Protein AF-A0A7Y4GT82-F1 (afdb_monomer_lite)

Radius of gyration: 17.65 Å; chains: 1; bounding box: 44×51×41 Å

Structure (mmCIF, N/CA/C/O backbone):
data_AF-A0A7Y4GT82-F1
#
_entry.id   AF-A0A7Y4GT82-F1
#
loop_
_atom_site.group_PDB
_atom_site.id
_atom_site.type_symbol
_atom_site.label_atom_id
_atom_site.label_alt_id
_atom_site.label_comp_id
_atom_site.label_asym_id
_atom_site.label_entity_id
_atom_site.label_seq_id
_atom_site.pdbx_PDB_ins_code
_atom_site.Cartn_x
_atom_site.Cartn_y
_atom_site.Cartn_z
_atom_site.occupancy
_atom_site.B_iso_or_equiv
_atom_site.auth_seq_id
_atom_site.auth_comp_id
_atom_site.auth_asym_id
_atom_site.auth_atom_id
_atom_site.pdbx_PDB_model_num
ATOM 1 N N . MET A 1 1 ? -11.943 -18.066 2.398 1.00 49.56 1 MET A N 1
ATOM 2 C CA . MET A 1 1 ? -11.257 -16.896 2.985 1.00 49.56 1 MET A CA 1
ATOM 3 C C . MET A 1 1 ? -9.770 -17.098 2.750 1.00 49.56 1 MET A C 1
ATOM 5 O O . MET A 1 1 ? -9.282 -18.161 3.108 1.00 49.56 1 MET A O 1
ATOM 9 N N . ALA A 1 2 ? -9.085 -16.185 2.059 1.00 63.16 2 ALA A N 1
ATOM 10 C CA . ALA A 1 2 ? -7.644 -16.324 1.836 1.00 63.16 2 ALA A CA 1
ATOM 11 C C . ALA A 1 2 ? -6.897 -15.921 3.114 1.00 63.16 2 ALA A C 1
ATOM 13 O O . ALA A 1 2 ? -7.206 -14.882 3.696 1.00 63.16 2 ALA A O 1
ATOM 14 N N . VAL A 1 3 ? -5.953 -16.748 3.557 1.00 72.62 3 VAL A N 1
ATOM 15 C CA . VAL A 1 3 ? -5.083 -16.460 4.702 1.00 72.62 3 VAL A CA 1
ATOM 16 C C . VAL A 1 3 ? -3.716 -16.092 4.146 1.00 72.62 3 VAL A C 1
ATOM 18 O O . VAL A 1 3 ? -3.135 -16.869 3.395 1.00 72.62 3 VAL A O 1
ATOM 21 N N . PHE A 1 4 ? -3.216 -14.909 4.496 1.00 74.44 4 PHE A N 1
ATOM 22 C CA . PHE A 1 4 ? -1.897 -14.446 4.074 1.00 74.44 4 PHE A CA 1
ATOM 23 C C . PHE A 1 4 ? -0.934 -14.486 5.253 1.00 74.44 4 PHE A C 1
ATOM 25 O O . PHE A 1 4 ? -1.220 -13.929 6.314 1.00 74.44 4 PHE A O 1
ATOM 32 N N . VAL A 1 5 ? 0.236 -15.089 5.051 1.00 81.69 5 VAL A N 1
ATOM 33 C CA . VAL A 1 5 ? 1.356 -14.931 5.978 1.00 81.69 5 VAL A CA 1
ATOM 34 C C . VAL A 1 5 ? 2.017 -13.592 5.676 1.00 81.69 5 VAL A C 1
ATOM 36 O O . VAL A 1 5 ? 2.576 -13.383 4.597 1.00 81.69 5 VAL A O 1
ATOM 39 N N . VAL A 1 6 ? 1.940 -12.669 6.630 1.00 82.38 6 VAL A N 1
ATOM 40 C CA . VAL A 1 6 ? 2.541 -11.338 6.515 1.00 82.38 6 VAL A CA 1
ATOM 41 C C . VAL A 1 6 ? 3.751 -11.210 7.435 1.00 82.38 6 VAL A C 1
ATOM 43 O O . VAL A 1 6 ? 3.823 -11.837 8.491 1.00 82.38 6 VAL A O 1
ATOM 46 N N . ARG A 1 7 ? 4.727 -10.394 7.037 1.00 82.31 7 ARG A N 1
ATOM 47 C CA . ARG A 1 7 ? 5.847 -9.981 7.895 1.00 82.31 7 ARG A CA 1
ATOM 48 C C . ARG A 1 7 ? 5.855 -8.478 8.048 1.00 82.31 7 ARG A C 1
ATOM 50 O O . ARG A 1 7 ? 5.577 -7.786 7.074 1.00 82.31 7 ARG A O 1
ATOM 57 N N . ARG A 1 8 ? 6.217 -7.983 9.232 1.00 80.50 8 ARG A N 1
ATOM 58 C CA . ARG A 1 8 ? 6.393 -6.545 9.435 1.00 80.50 8 ARG A CA 1
ATOM 59 C C . ARG A 1 8 ? 7.485 -6.042 8.504 1.00 80.50 8 ARG A C 1
ATOM 61 O O . ARG A 1 8 ? 8.569 -6.629 8.443 1.00 80.50 8 ARG A O 1
ATOM 68 N N . ASP A 1 9 ? 7.176 -4.979 7.783 1.00 72.88 9 ASP A N 1
ATOM 69 C CA . ASP A 1 9 ? 8.163 -4.283 6.990 1.00 72.88 9 ASP A CA 1
ATOM 70 C C . ASP A 1 9 ? 8.927 -3.331 7.908 1.00 72.88 9 ASP A C 1
ATOM 72 O O . ASP A 1 9 ? 8.410 -2.309 8.350 1.00 72.88 9 ASP A O 1
ATOM 76 N N . GLY A 1 10 ? 10.140 -3.723 8.289 1.00 63.75 10 GLY A N 1
ATOM 77 C CA . GLY A 1 10 ? 11.026 -2.886 9.103 1.00 63.75 10 GLY A CA 1
ATOM 78 C C . GLY A 1 10 ? 11.809 -1.864 8.279 1.00 63.75 10 GLY A C 1
ATOM 79 O O . GLY A 1 10 ? 12.632 -1.142 8.838 1.00 63.75 10 GLY A O 1
ATOM 80 N N . GLN A 1 11 ? 11.610 -1.843 6.959 1.00 62.78 11 GLN A N 1
ATOM 81 C CA . GLN A 1 11 ? 12.438 -1.115 6.009 1.00 62.7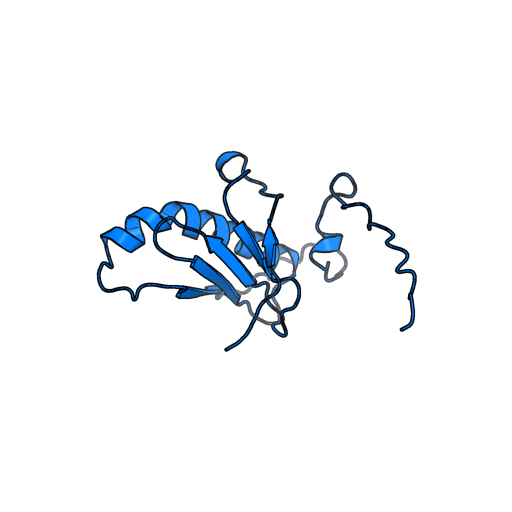8 11 GLN A CA 1
ATOM 82 C C . GLN A 1 11 ? 11.568 -0.106 5.252 1.00 62.78 11 GLN A C 1
ATOM 84 O O . GLN A 1 11 ? 10.952 -0.428 4.240 1.00 62.78 11 GLN A O 1
ATOM 89 N N . SER A 1 12 ? 11.519 1.128 5.758 1.00 63.34 12 SER A N 1
ATOM 90 C CA . SER A 1 12 ? 11.062 2.277 4.975 1.00 63.34 12 SER A CA 1
ATOM 91 C C . SER A 1 12 ? 12.266 3.120 4.573 1.00 63.34 12 SER A C 1
ATOM 93 O O . SER A 1 12 ? 13.180 3.315 5.376 1.00 63.34 12 SER A O 1
ATOM 95 N N . ILE A 1 13 ? 12.258 3.619 3.335 1.00 63.31 13 ILE A N 1
ATOM 96 C CA . ILE A 1 13 ? 13.228 4.617 2.858 1.00 63.31 13 ILE A CA 1
ATOM 97 C C . ILE A 1 13 ? 12.945 6.017 3.426 1.00 63.31 13 ILE A C 1
ATOM 99 O O . ILE A 1 13 ? 13.817 6.878 3.365 1.00 63.31 13 ILE A O 1
ATOM 103 N N . PHE A 1 14 ? 11.747 6.231 3.977 1.00 65.38 14 PHE A N 1
ATOM 104 C CA . PHE A 1 14 ? 11.334 7.462 4.647 1.00 65.38 14 PHE A CA 1
ATOM 105 C C . PHE A 1 14 ? 11.368 7.241 6.162 1.00 65.38 14 PHE A C 1
ATOM 107 O O . PHE A 1 14 ? 10.746 6.298 6.667 1.00 65.38 14 PHE A O 1
ATOM 114 N N . GLU A 1 15 ? 12.107 8.076 6.894 1.00 65.56 15 GLU A N 1
ATOM 115 C CA . GLU A 1 15 ? 12.257 7.930 8.347 1.00 65.56 15 GLU A CA 1
ATOM 116 C C . GLU A 1 15 ? 10.928 8.114 9.085 1.00 65.56 15 GLU A C 1
ATOM 118 O O . GLU A 1 15 ? 10.677 7.428 10.072 1.00 65.56 15 GLU A O 1
ATOM 123 N N . GL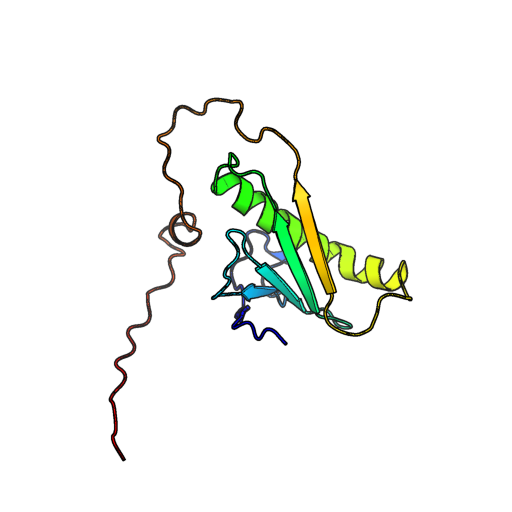U A 1 16 ? 10.036 8.954 8.564 1.00 67.62 16 GLU A N 1
ATOM 124 C CA . GLU A 1 16 ? 8.706 9.231 9.123 1.00 67.62 16 GLU A CA 1
ATOM 125 C C . GLU A 1 16 ? 7.756 8.026 9.022 1.00 67.62 16 GLU A C 1
ATOM 127 O O . GLU A 1 16 ? 6.739 7.938 9.719 1.00 67.62 16 GLU A O 1
ATOM 132 N N . ASP A 1 17 ? 8.094 7.084 8.145 1.00 67.50 17 ASP A N 1
ATOM 133 C CA . ASP A 1 17 ? 7.371 5.834 7.947 1.00 67.50 17 ASP A CA 1
ATOM 134 C C . ASP A 1 17 ? 8.042 4.669 8.702 1.00 67.50 17 ASP A C 1
ATOM 136 O O . ASP A 1 17 ? 7.462 3.585 8.840 1.00 67.50 17 ASP A O 1
ATOM 140 N N . ARG A 1 18 ? 9.250 4.878 9.247 1.00 67.50 18 ARG A N 1
ATOM 141 C CA . ARG A 1 18 ? 9.992 3.869 10.008 1.00 67.50 18 ARG A CA 1
ATOM 142 C C . ARG A 1 18 ? 9.284 3.610 11.338 1.00 67.50 18 ARG A C 1
ATOM 144 O O . ARG A 1 18 ? 9.239 4.452 12.226 1.00 67.50 18 ARG A O 1
ATOM 151 N N . GLY A 1 19 ? 8.731 2.408 11.482 1.00 70.88 19 GLY A N 1
ATOM 152 C CA . GLY A 1 19 ? 7.980 1.997 12.672 1.00 70.88 19 GLY A CA 1
ATOM 153 C C . GLY A 1 19 ? 6.466 1.998 12.484 1.00 70.88 19 GLY A C 1
ATOM 154 O O . GLY A 1 19 ? 5.768 1.414 13.319 1.00 70.88 19 GLY A O 1
ATOM 155 N N . ARG A 1 20 ? 5.956 2.530 11.366 1.00 81.25 20 ARG A N 1
ATOM 156 C CA . ARG A 1 20 ? 4.542 2.379 11.016 1.00 81.25 20 ARG A CA 1
ATOM 157 C C . ARG A 1 20 ? 4.177 0.893 10.869 1.00 81.25 20 ARG A C 1
ATOM 159 O O . ARG A 1 20 ? 5.036 0.080 10.510 1.00 81.25 20 ARG A O 1
ATOM 166 N N . PRO A 1 21 ? 2.934 0.503 11.189 1.00 85.50 21 PRO A N 1
ATOM 167 C CA . PRO A 1 21 ? 2.486 -0.889 11.157 1.00 85.50 21 PRO A CA 1
ATOM 168 C C . PRO A 1 21 ? 2.214 -1.353 9.716 1.00 85.50 21 PRO A C 1
ATOM 170 O O . PRO A 1 21 ? 1.088 -1.646 9.318 1.00 85.50 21 PRO A O 1
ATOM 173 N N . PHE A 1 22 ? 3.275 -1.392 8.910 1.00 86.88 22 PHE A N 1
ATOM 174 C CA . PHE A 1 22 ? 3.259 -1.987 7.584 1.00 86.88 22 PHE A CA 1
ATOM 175 C C . PHE A 1 22 ? 3.712 -3.428 7.629 1.00 86.88 22 PHE A C 1
ATOM 177 O O . PHE A 1 22 ? 4.680 -3.786 8.304 1.00 86.88 22 PHE A O 1
ATOM 184 N N . TYR A 1 23 ? 3.050 -4.240 6.819 1.00 86.88 23 TYR A N 1
ATOM 185 C CA . TYR A 1 23 ? 3.388 -5.633 6.643 1.00 86.88 23 TYR A CA 1
ATOM 186 C C . TYR A 1 23 ? 3.361 -5.994 5.162 1.00 86.88 23 TYR A C 1
ATOM 188 O O . TYR A 1 23 ? 2.558 -5.471 4.394 1.00 86.88 23 TYR A O 1
ATOM 196 N N . VAL A 1 24 ? 4.234 -6.906 4.752 1.00 84.94 24 VAL A N 1
ATOM 197 C CA . VAL A 1 24 ? 4.301 -7.430 3.382 1.00 84.94 24 VAL A CA 1
ATOM 198 C C . VAL A 1 24 ? 3.874 -8.884 3.398 1.00 84.94 24 VAL A C 1
ATOM 200 O O . VAL A 1 24 ? 4.339 -9.654 4.244 1.00 84.94 24 VAL A O 1
ATOM 203 N N . ALA A 1 25 ? 3.006 -9.268 2.467 1.00 84.81 25 ALA A N 1
ATOM 204 C CA . ALA A 1 25 ? 2.649 -10.664 2.268 1.00 84.81 25 ALA A CA 1
ATOM 205 C C . ALA A 1 25 ? 3.854 -11.428 1.699 1.00 84.81 25 ALA A C 1
ATOM 207 O O . ALA A 1 25 ? 4.461 -10.988 0.723 1.00 84.81 25 ALA A O 1
ATOM 208 N N . LYS A 1 26 ? 4.221 -12.547 2.335 1.00 74.00 26 LYS A N 1
ATOM 209 C CA . LYS A 1 26 ? 5.339 -13.400 1.900 1.00 74.00 26 LYS A CA 1
ATOM 210 C C . LYS A 1 26 ? 4.962 -14.264 0.703 1.00 74.00 26 LYS A C 1
ATOM 212 O O . LYS A 1 26 ? 5.702 -14.314 -0.269 1.00 74.00 26 LYS A O 1
ATOM 217 N N . ASP A 1 27 ? 3.790 -14.881 0.783 1.00 63.94 27 ASP A N 1
ATOM 218 C CA . ASP A 1 27 ? 3.332 -15.868 -0.185 1.00 63.94 27 ASP A CA 1
ATOM 219 C C . ASP A 1 27 ? 2.143 -15.284 -0.936 1.00 63.94 27 ASP A C 1
ATOM 221 O O . ASP A 1 27 ? 1.012 -15.248 -0.444 1.00 63.94 27 ASP A O 1
ATOM 225 N N . THR A 1 28 ? 2.416 -14.728 -2.113 1.00 63.31 28 THR A N 1
ATOM 226 C CA . THR A 1 28 ? 1.369 -14.214 -2.990 1.00 63.31 28 THR A CA 1
ATOM 227 C C . THR A 1 28 ? 1.516 -14.869 -4.352 1.00 63.31 28 THR A C 1
ATOM 229 O O . THR A 1 28 ? 2.547 -14.708 -4.993 1.00 63.31 28 THR A O 1
ATOM 232 N N . ASP A 1 29 ? 0.454 -15.523 -4.828 1.00 64.75 29 ASP A N 1
ATOM 233 C CA . ASP A 1 29 ? 0.363 -16.047 -6.205 1.00 64.75 29 ASP A CA 1
ATOM 234 C C . ASP A 1 29 ? 0.332 -14.923 -7.262 1.00 64.75 29 ASP A C 1
ATOM 236 O O . ASP A 1 29 ? 0.291 -15.159 -8.467 1.00 64.75 29 ASP A O 1
ATOM 240 N N . SER A 1 30 ? 0.298 -13.667 -6.810 1.00 65.69 30 SER A N 1
ATOM 241 C CA . SER A 1 30 ? 0.334 -12.479 -7.646 1.00 65.69 30 SER A CA 1
ATOM 242 C C . SER A 1 30 ? 1.781 -12.122 -7.970 1.00 65.69 30 SER A C 1
ATOM 244 O O . SER A 1 30 ? 2.623 -12.023 -7.081 1.00 65.69 30 SER A O 1
ATOM 246 N N . ARG A 1 31 ? 2.035 -11.806 -9.246 1.00 67.75 31 ARG A N 1
ATOM 247 C CA . ARG A 1 31 ? 3.282 -11.166 -9.704 1.00 67.75 31 ARG A CA 1
ATOM 248 C C . ARG A 1 31 ? 3.617 -9.911 -8.892 1.00 67.75 31 ARG A C 1
ATOM 250 O O . ARG A 1 31 ? 4.782 -9.555 -8.746 1.00 67.75 31 ARG A O 1
ATOM 257 N N . TRP A 1 32 ? 2.593 -9.218 -8.404 1.00 72.62 32 TRP A N 1
ATOM 258 C CA . TRP A 1 32 ? 2.742 -7.936 -7.737 1.00 72.62 32 TRP A CA 1
ATOM 259 C C . TRP A 1 32 ? 2.703 -8.049 -6.216 1.00 72.62 32 TRP A C 1
ATOM 261 O O . TRP A 1 32 ? 1.830 -8.754 -5.691 1.00 72.62 32 TRP A O 1
ATOM 271 N N . PRO A 1 33 ? 3.579 -7.311 -5.509 1.00 70.50 33 PRO A N 1
ATOM 272 C CA . PRO A 1 33 ? 3.635 -7.342 -4.060 1.00 70.50 33 PRO A CA 1
ATOM 273 C C . PRO A 1 33 ? 2.325 -6.832 -3.461 1.00 70.50 33 PRO A C 1
ATOM 275 O O . PRO A 1 33 ? 1.786 -5.798 -3.866 1.00 70.50 33 PRO A O 1
ATOM 278 N N . LYS A 1 34 ? 1.843 -7.559 -2.454 1.00 84.00 34 LYS A N 1
ATOM 279 C CA . LYS A 1 34 ? 0.752 -7.124 -1.584 1.00 84.00 34 LYS A CA 1
ATOM 280 C C . LYS A 1 34 ? 1.326 -6.720 -0.239 1.00 84.00 34 LYS A C 1
ATOM 282 O O . LYS A 1 34 ? 2.136 -7.442 0.345 1.00 84.00 34 LYS A O 1
ATOM 287 N N . ALA A 1 35 ? 0.884 -5.579 0.257 1.00 88.31 35 ALA A N 1
ATOM 288 C CA . ALA A 1 35 ? 1.198 -5.124 1.598 1.00 88.31 35 ALA A CA 1
ATOM 289 C C . ALA A 1 35 ? -0.089 -4.746 2.323 1.00 88.31 35 ALA A C 1
ATOM 291 O O . ALA A 1 35 ? -1.123 -4.543 1.691 1.00 88.31 35 ALA A O 1
ATOM 292 N N . VAL A 1 36 ? -0.027 -4.678 3.643 1.00 91.00 36 VAL A N 1
ATOM 293 C CA . VAL A 1 36 ? -1.115 -4.195 4.483 1.00 91.00 36 VAL A CA 1
ATOM 294 C C . VAL A 1 36 ? -0.579 -3.132 5.428 1.00 91.00 36 VAL A C 1
ATOM 296 O O . VAL A 1 36 ? 0.476 -3.307 6.037 1.00 91.00 36 VAL A O 1
ATOM 299 N N . TYR A 1 37 ? -1.298 -2.021 5.498 1.00 90.69 37 TYR A N 1
ATOM 300 C CA . TYR A 1 37 ? -1.153 -0.998 6.518 1.00 90.69 37 TYR A CA 1
ATOM 301 C C . TYR A 1 37 ? -2.246 -1.205 7.560 1.00 90.69 37 TYR A C 1
ATOM 303 O O . TYR A 1 37 ? -3.425 -1.217 7.214 1.00 90.69 37 TYR A O 1
ATOM 311 N N . GLU A 1 38 ? -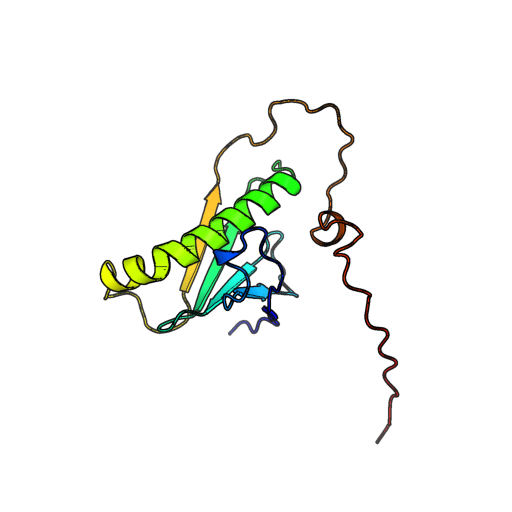1.876 -1.398 8.817 1.00 89.50 38 GLU A N 1
ATOM 312 C CA . GLU A 1 38 ? -2.851 -1.481 9.903 1.00 89.50 38 GLU A CA 1
ATOM 313 C C . GLU A 1 38 ? -3.121 -0.077 10.454 1.00 89.50 38 GLU A C 1
ATOM 315 O O . GLU A 1 38 ? -2.251 0.530 11.075 1.00 89.50 38 GLU A O 1
ATOM 320 N N . SER A 1 39 ? -4.318 0.456 10.213 1.00 87.25 39 SER A N 1
ATOM 321 C CA . SER A 1 39 ? -4.761 1.689 10.859 1.00 87.25 39 SER A CA 1
ATOM 322 C C . SER A 1 39 ? -5.584 1.400 12.110 1.00 87.25 39 SER A C 1
ATOM 324 O O . SER A 1 39 ? -5.881 0.251 12.438 1.00 87.25 39 SER A O 1
ATOM 326 N N . ALA A 1 40 ? -5.971 2.457 12.826 1.00 83.50 40 ALA A N 1
ATOM 327 C CA . ALA A 1 40 ? -6.772 2.326 14.041 1.00 83.50 40 ALA A CA 1
ATOM 328 C C . ALA A 1 40 ? -8.160 1.712 13.783 1.00 83.50 40 ALA A C 1
ATOM 330 O O . ALA A 1 40 ? -8.726 1.089 14.680 1.00 83.50 40 ALA A O 1
ATOM 331 N N . ARG A 1 41 ? -8.720 1.899 12.578 1.00 84.25 41 ARG A N 1
ATOM 332 C CA . ARG A 1 41 ? -10.075 1.441 12.230 1.00 84.25 41 ARG A CA 1
ATOM 333 C C . ARG A 1 41 ? -10.075 0.206 11.340 1.00 84.25 41 ARG A C 1
ATOM 335 O O . ARG A 1 41 ? -10.986 -0.613 11.457 1.00 84.25 41 ARG A O 1
ATOM 342 N N . ARG A 1 42 ? -9.095 0.061 10.441 1.00 89.44 42 ARG A N 1
ATOM 343 C CA . ARG A 1 42 ? -9.081 -1.036 9.467 1.00 89.44 42 ARG A CA 1
ATOM 344 C C . ARG A 1 42 ? -7.690 -1.386 8.952 1.00 89.44 42 ARG A C 1
ATOM 346 O O . ARG A 1 42 ? -6.755 -0.597 8.990 1.00 89.44 42 ARG A O 1
ATOM 353 N N . GLY A 1 43 ? -7.577 -2.592 8.402 1.00 90.75 43 GLY A N 1
ATOM 354 C CA . GLY A 1 43 ? -6.412 -2.991 7.617 1.00 90.75 43 GLY A CA 1
ATOM 355 C C . GLY A 1 43 ? -6.559 -2.554 6.161 1.00 90.75 43 GLY A C 1
ATOM 356 O O . GLY A 1 43 ? -7.438 -3.047 5.453 1.00 90.75 43 GLY A O 1
ATOM 357 N N . TRP A 1 44 ? -5.677 -1.683 5.689 1.00 92.38 44 TRP A N 1
ATOM 358 C CA . TRP A 1 44 ? -5.591 -1.290 4.288 1.00 92.38 44 TRP A CA 1
ATOM 359 C C . TRP A 1 44 ? -4.620 -2.187 3.539 1.00 92.38 44 TRP A C 1
ATOM 361 O O . TRP A 1 44 ? -3.404 -1.997 3.574 1.00 92.38 44 TRP A O 1
ATOM 371 N N . TRP A 1 45 ? -5.161 -3.167 2.829 1.00 92.44 45 TRP A N 1
ATOM 372 C CA . TRP A 1 45 ? -4.405 -3.912 1.839 1.00 92.44 45 TRP A CA 1
ATOM 373 C C . TRP A 1 45 ? -4.126 -3.015 0.645 1.00 92.44 45 TRP A C 1
ATOM 375 O O . TRP A 1 45 ? -5.036 -2.418 0.082 1.00 92.44 45 TRP A O 1
ATOM 385 N N . ILE A 1 46 ? -2.875 -2.966 0.223 1.00 91.44 46 ILE A N 1
ATOM 386 C CA . ILE A 1 46 ? -2.452 -2.263 -0.976 1.00 91.44 46 ILE A CA 1
ATOM 387 C C . ILE A 1 46 ? -1.854 -3.258 -1.962 1.00 91.44 46 ILE A C 1
ATOM 389 O O . ILE A 1 46 ? -1.055 -4.132 -1.607 1.00 91.44 46 ILE A O 1
ATOM 393 N N . GLN A 1 47 ? -2.261 -3.124 -3.218 1.00 90.50 47 GLN A N 1
ATOM 394 C CA . GLN A 1 47 ? -1.733 -3.906 -4.325 1.00 90.50 47 GLN A CA 1
ATOM 395 C C . GLN A 1 47 ? -1.410 -2.965 -5.479 1.00 90.50 47 GLN A C 1
ATOM 397 O O . GLN A 1 47 ? -2.287 -2.273 -6.001 1.00 90.50 47 GLN A O 1
ATOM 402 N N . LEU A 1 48 ? -0.141 -2.960 -5.873 1.00 87.56 48 LEU A N 1
ATOM 403 C CA . LEU A 1 48 ? 0.294 -2.303 -7.094 1.00 87.56 48 LEU A CA 1
ATOM 404 C C . LEU A 1 48 ? -0.012 -3.216 -8.281 1.00 87.56 48 LEU A C 1
ATOM 406 O O . LEU A 1 48 ? 0.262 -4.405 -8.220 1.00 87.56 48 LEU A O 1
ATOM 410 N N . GLU A 1 49 ? -0.514 -2.662 -9.372 1.00 86.88 49 GLU A N 1
ATOM 411 C CA . GLU A 1 49 ? -0.557 -3.337 -10.665 1.00 86.88 49 GLU A CA 1
ATOM 412 C C . GLU A 1 49 ? 0.189 -2.484 -11.689 1.00 86.88 49 GLU A C 1
ATOM 414 O O . GLU A 1 49 ? -0.062 -1.281 -11.823 1.00 86.88 49 GLU A O 1
ATOM 419 N N . THR A 1 50 ? 1.115 -3.097 -12.420 1.00 79.56 50 THR A N 1
ATOM 420 C CA . THR A 1 50 ? 1.790 -2.450 -13.550 1.00 79.56 50 THR A CA 1
ATOM 421 C C . THR A 1 50 ? 1.664 -3.310 -14.801 1.00 79.56 50 THR A C 1
ATOM 423 O O . THR A 1 50 ? 1.188 -4.443 -14.754 1.00 79.56 50 THR A O 1
ATOM 426 N N . THR A 1 51 ? 2.072 -2.768 -15.944 1.00 79.62 51 THR A N 1
ATOM 427 C CA . THR A 1 51 ? 2.111 -3.518 -17.202 1.00 79.62 51 THR A CA 1
ATOM 428 C C . THR A 1 51 ? 3.260 -4.522 -17.202 1.00 79.62 51 THR A C 1
ATOM 430 O O . THR A 1 51 ? 4.241 -4.356 -16.470 1.00 79.62 51 THR A O 1
ATOM 433 N N . ASP A 1 52 ? 3.188 -5.535 -18.068 1.00 73.69 52 ASP A N 1
ATOM 434 C CA . ASP A 1 52 ? 4.215 -6.582 -18.118 1.00 73.69 52 ASP A CA 1
ATOM 435 C C . ASP A 1 52 ? 5.611 -6.064 -18.479 1.00 73.69 52 ASP A C 1
ATOM 437 O O . ASP A 1 52 ? 6.612 -6.665 -18.082 1.00 73.69 52 ASP A O 1
ATOM 441 N N . THR A 1 53 ? 5.663 -4.930 -19.176 1.00 74.19 53 THR A N 1
ATOM 442 C CA . THR A 1 53 ? 6.870 -4.233 -19.631 1.00 74.19 53 THR A CA 1
ATOM 443 C C . THR A 1 53 ? 7.522 -3.349 -18.565 1.00 74.19 53 THR A C 1
ATOM 445 O O . THR A 1 53 ? 8.621 -2.845 -18.790 1.00 74.19 53 THR A O 1
ATOM 448 N N . THR A 1 54 ? 6.888 -3.135 -17.406 1.00 75.06 54 THR A N 1
ATOM 449 C CA . THR A 1 54 ? 7.448 -2.268 -16.362 1.00 75.06 54 THR A CA 1
ATOM 450 C C . THR A 1 54 ? 8.645 -2.941 -15.691 1.00 75.06 54 THR A C 1
ATOM 452 O O . THR A 1 54 ? 8.527 -4.037 -15.139 1.00 75.06 54 THR A O 1
ATOM 455 N N . ALA A 1 55 ? 9.801 -2.270 -15.701 1.00 76.81 55 ALA A N 1
ATOM 456 C CA . ALA A 1 55 ? 10.995 -2.777 -15.027 1.00 76.81 55 ALA A CA 1
ATOM 457 C C . ALA A 1 55 ? 10.791 -2.864 -13.501 1.00 76.81 55 ALA A C 1
ATOM 459 O O . ALA A 1 55 ? 10.168 -1.986 -12.895 1.00 76.81 55 ALA A O 1
ATOM 460 N N . GLY A 1 56 ? 11.374 -3.892 -12.871 1.00 75.44 56 GLY A N 1
ATOM 461 C CA . GLY A 1 56 ? 11.186 -4.194 -11.445 1.00 75.44 56 GLY A CA 1
ATOM 462 C C . GLY A 1 56 ? 11.516 -3.029 -10.507 1.00 75.44 56 GLY A C 1
ATOM 463 O O . GLY A 1 56 ? 10.748 -2.749 -9.591 1.00 75.44 56 GLY A O 1
ATOM 464 N N . GLN A 1 57 ? 12.580 -2.270 -10.792 1.00 75.19 57 GLN A N 1
ATOM 465 C CA . GLN A 1 57 ? 12.941 -1.078 -10.011 1.00 75.19 57 GLN A CA 1
ATOM 466 C C . GLN A 1 57 ? 11.831 -0.013 -9.984 1.00 75.19 57 GLN A C 1
ATOM 468 O O . GLN A 1 57 ? 11.586 0.602 -8.947 1.00 75.19 57 GLN A O 1
ATOM 473 N N . TRP A 1 58 ? 11.116 0.178 -11.098 1.00 81.38 58 TRP A N 1
ATOM 474 C CA . TRP A 1 58 ? 10.019 1.141 -11.178 1.00 81.38 58 TRP A CA 1
ATOM 475 C C . TRP A 1 58 ? 8.802 0.630 -10.419 1.00 81.38 58 TRP A C 1
ATOM 477 O O . TRP A 1 58 ? 8.201 1.389 -9.662 1.00 81.38 58 TRP A O 1
ATOM 487 N N . ALA A 1 59 ? 8.472 -0.656 -10.559 1.00 79.88 59 ALA A N 1
ATOM 488 C CA . ALA A 1 59 ? 7.413 -1.279 -9.770 1.00 79.88 59 ALA A CA 1
ATOM 489 C C . ALA A 1 59 ? 7.706 -1.167 -8.262 1.00 79.88 59 ALA A C 1
ATOM 491 O O . ALA A 1 59 ? 6.832 -0.776 -7.490 1.00 79.88 59 ALA A O 1
ATOM 492 N N . TYR A 1 60 ? 8.952 -1.399 -7.843 1.00 78.94 60 TYR A N 1
ATOM 493 C CA . TYR A 1 60 ? 9.367 -1.218 -6.455 1.00 78.94 60 TYR A CA 1
ATOM 494 C C . TYR A 1 60 ? 9.172 0.227 -5.982 1.00 78.94 60 TYR A C 1
ATOM 496 O O . TYR A 1 60 ? 8.481 0.452 -4.988 1.00 78.94 60 TYR A O 1
ATOM 504 N N . GLN A 1 61 ? 9.682 1.219 -6.717 1.00 82.69 61 GLN A N 1
ATOM 505 C CA . GLN A 1 61 ? 9.504 2.633 -6.362 1.00 82.69 61 GLN A CA 1
ATOM 506 C C . GLN A 1 61 ? 8.024 3.036 -6.268 1.00 82.69 61 GLN A C 1
ATOM 508 O O . GLN A 1 61 ? 7.631 3.713 -5.320 1.00 82.69 61 GLN A O 1
ATOM 513 N N . ARG A 1 62 ? 7.170 2.583 -7.198 1.00 85.81 62 ARG A N 1
ATOM 514 C CA . ARG A 1 62 ? 5.719 2.840 -7.130 1.00 85.81 62 ARG A CA 1
ATOM 515 C C . ARG A 1 62 ? 5.063 2.142 -5.946 1.00 85.81 62 ARG A C 1
ATOM 517 O O . ARG A 1 62 ? 4.161 2.712 -5.341 1.00 85.81 62 ARG A O 1
ATOM 524 N N . SER A 1 63 ? 5.533 0.954 -5.572 1.00 83.56 63 SER A N 1
ATOM 525 C CA . SER A 1 63 ? 5.039 0.271 -4.376 1.00 83.56 63 SER A CA 1
ATOM 526 C C . SER A 1 63 ? 5.401 1.030 -3.093 1.00 83.56 63 SER A C 1
ATOM 528 O O . SER A 1 63 ? 4.558 1.136 -2.206 1.00 83.56 63 SER A O 1
ATOM 530 N N . GLN A 1 64 ? 6.595 1.639 -3.021 1.00 83.19 64 GLN A N 1
ATOM 531 C CA . GLN A 1 64 ? 6.976 2.523 -1.912 1.00 83.19 64 GLN A CA 1
ATOM 532 C C . GLN A 1 64 ? 6.094 3.774 -1.861 1.00 83.19 64 GLN A C 1
ATOM 534 O O . GLN A 1 64 ? 5.573 4.109 -0.804 1.00 83.19 64 GLN A O 1
ATOM 539 N N . MET A 1 65 ? 5.832 4.410 -3.007 1.00 86.81 65 MET A N 1
ATOM 540 C CA . MET A 1 65 ? 4.910 5.551 -3.065 1.00 86.81 65 MET A CA 1
ATOM 541 C C . MET A 1 65 ? 3.508 5.197 -2.564 1.00 86.81 65 MET A C 1
ATOM 543 O O . MET A 1 65 ? 2.937 5.947 -1.779 1.00 86.81 65 MET A O 1
ATOM 547 N N . LEU A 1 66 ? 2.962 4.052 -2.989 1.00 89.00 66 LEU A N 1
ATOM 548 C CA . LEU A 1 66 ? 1.625 3.616 -2.584 1.00 89.00 66 LEU A CA 1
ATOM 549 C C . LEU A 1 66 ? 1.522 3.408 -1.065 1.00 89.00 66 LEU A C 1
ATOM 551 O O . LEU A 1 66 ? 0.500 3.744 -0.470 1.00 89.00 66 LEU A O 1
ATOM 555 N N . ARG A 1 67 ? 2.589 2.901 -0.435 1.00 87.25 67 ARG A N 1
ATOM 556 C CA . ARG A 1 67 ? 2.687 2.786 1.028 1.00 87.25 67 ARG A CA 1
ATOM 557 C C . ARG A 1 67 ? 2.640 4.156 1.694 1.00 87.25 67 ARG A C 1
ATOM 559 O O . ARG A 1 67 ? 1.809 4.381 2.565 1.00 87.25 67 ARG A O 1
ATOM 566 N N . THR A 1 68 ? 3.468 5.094 1.255 1.00 86.62 68 THR A N 1
ATOM 567 C CA . THR A 1 68 ? 3.456 6.443 1.831 1.00 86.62 68 THR A CA 1
ATOM 568 C C . THR A 1 68 ? 2.093 7.114 1.642 1.00 86.62 68 THR A C 1
ATOM 570 O O . THR A 1 68 ? 1.561 7.696 2.583 1.00 86.62 68 THR A O 1
ATOM 573 N N . TRP A 1 69 ? 1.465 6.975 0.471 1.00 90.94 69 TRP A N 1
ATOM 574 C CA . TRP A 1 69 ? 0.146 7.558 0.209 1.00 90.94 69 TRP A CA 1
ATOM 575 C C . TRP A 1 69 ? -0.930 7.034 1.151 1.00 90.94 69 TRP A C 1
ATOM 577 O O . TRP A 1 69 ? -1.616 7.846 1.757 1.00 90.94 69 TRP A O 1
ATOM 587 N N . ILE A 1 70 ? -1.056 5.716 1.345 1.00 90.88 70 ILE A N 1
ATOM 588 C CA . ILE A 1 70 ? -2.081 5.200 2.266 1.00 90.88 70 ILE A CA 1
ATOM 589 C C . ILE A 1 70 ? -1.845 5.676 3.702 1.00 90.88 70 ILE A C 1
ATOM 591 O O . ILE A 1 70 ? -2.790 5.990 4.413 1.00 90.88 70 ILE A O 1
ATOM 595 N N . CYS A 1 71 ? -0.584 5.817 4.103 1.00 86.62 71 CYS A N 1
ATOM 596 C CA . CYS A 1 71 ? -0.215 6.318 5.421 1.00 86.62 71 CYS A CA 1
ATOM 597 C C . CYS A 1 71 ? -0.544 7.790 5.663 1.00 86.62 71 CYS A C 1
ATOM 599 O O . CYS A 1 71 ? -0.750 8.186 6.810 1.00 86.62 71 CYS A O 1
ATOM 601 N N . LEU A 1 72 ? -0.537 8.600 4.609 1.00 88.06 72 LEU A N 1
ATOM 602 C CA . LEU A 1 72 ? -0.924 10.005 4.677 1.00 88.06 72 LEU A CA 1
ATOM 603 C C . LEU A 1 72 ? -2.433 10.177 4.507 1.00 88.06 72 LEU A C 1
ATOM 605 O O . LEU A 1 72 ? -3.014 11.076 5.102 1.00 88.06 72 LEU A O 1
ATOM 609 N N . SER A 1 73 ? -3.060 9.325 3.699 1.00 90.38 73 SER A N 1
ATOM 610 C CA . SER A 1 73 ? -4.470 9.446 3.347 1.00 90.38 73 SER A CA 1
ATOM 611 C C . SER A 1 73 ? -5.415 8.750 4.320 1.00 90.38 73 SER A C 1
ATOM 613 O O . SER A 1 73 ? -6.563 9.160 4.374 1.00 90.38 73 SER A O 1
ATOM 615 N N . ASP A 1 74 ? -4.990 7.736 5.081 1.00 89.25 74 ASP A N 1
ATOM 616 C CA . ASP A 1 74 ? -5.873 6.970 5.982 1.00 89.25 74 ASP A CA 1
ATOM 617 C C . ASP A 1 74 ? -6.770 7.845 6.886 1.00 89.25 74 ASP A C 1
ATOM 619 O O . ASP A 1 74 ? -7.987 7.647 6.838 1.00 89.25 74 ASP A O 1
ATOM 623 N N . PRO A 1 75 ? -6.252 8.865 7.607 1.00 86.06 75 PRO A N 1
ATOM 624 C CA . PRO A 1 75 ? -7.097 9.731 8.433 1.00 86.06 75 PRO A CA 1
ATOM 625 C C . PRO A 1 75 ? -8.173 10.474 7.631 1.00 86.06 75 PRO A C 1
ATOM 627 O O . PRO A 1 75 ? -9.307 10.609 8.086 1.00 86.06 75 PRO A O 1
ATOM 630 N N . GLU A 1 76 ? -7.824 10.925 6.425 1.00 91.06 76 GLU A N 1
ATOM 631 C CA . GLU A 1 76 ? -8.722 11.669 5.538 1.00 91.06 76 GLU A CA 1
ATOM 632 C C . GLU A 1 76 ? -9.745 10.742 4.869 1.00 91.06 76 GLU A C 1
ATOM 634 O O . GLU A 1 76 ? -10.915 11.090 4.744 1.00 91.06 76 GLU A O 1
ATOM 639 N N . LEU A 1 77 ? -9.340 9.529 4.478 1.00 89.69 77 LEU A N 1
ATOM 640 C CA . LEU A 1 77 ? -10.222 8.542 3.852 1.00 89.69 77 LEU A CA 1
ATOM 641 C C . LEU A 1 77 ? -11.330 8.097 4.809 1.00 89.69 77 LEU A C 1
ATOM 643 O O . LEU A 1 77 ? -12.481 7.964 4.400 1.00 89.69 77 LEU A O 1
ATOM 647 N N . ASP A 1 78 ? -11.000 7.888 6.081 1.00 85.44 78 ASP A N 1
ATOM 648 C CA . ASP A 1 78 ? -11.983 7.510 7.095 1.00 85.44 78 ASP A CA 1
ATOM 649 C C . ASP A 1 78 ? -12.948 8.653 7.459 1.00 85.44 78 ASP A C 1
ATOM 651 O O . ASP A 1 78 ? -14.068 8.376 7.906 1.00 85.44 78 ASP A O 1
ATOM 655 N N . ALA A 1 79 ? -12.525 9.910 7.284 1.00 88.56 79 ALA A N 1
ATOM 656 C CA . ALA A 1 79 ? -13.353 11.094 7.497 1.00 88.56 79 ALA A CA 1
ATOM 657 C C . ALA A 1 79 ? -14.273 11.381 6.299 1.00 88.56 79 ALA A C 1
ATOM 659 O O . ALA A 1 79 ? -15.467 11.612 6.485 1.00 88.56 79 ALA A O 1
ATOM 660 N N . GLU A 1 80 ? -13.733 11.324 5.079 1.00 93.75 80 GLU A N 1
ATOM 661 C CA . GLU A 1 80 ? -14.453 11.634 3.838 1.00 93.75 80 GLU A CA 1
ATOM 662 C C . GLU A 1 80 ? -15.404 10.502 3.421 1.00 93.75 80 GLU A C 1
ATOM 664 O O . GLU A 1 80 ? -16.471 10.745 2.855 1.00 93.75 80 GLU A O 1
ATOM 669 N N . PHE A 1 81 ? -15.060 9.249 3.737 1.00 90.62 81 PHE A N 1
ATOM 670 C CA . PHE A 1 81 ? -15.848 8.074 3.363 1.00 90.62 81 PHE A CA 1
ATOM 671 C C . PHE A 1 81 ? -16.337 7.286 4.592 1.00 90.62 81 PHE A C 1
ATOM 673 O O . PHE A 1 81 ? -15.974 6.120 4.781 1.00 90.62 81 PHE A O 1
ATOM 680 N N . PRO A 1 82 ? -17.232 7.864 5.417 1.00 88.50 82 PRO A N 1
ATOM 681 C CA . PRO A 1 82 ? -17.712 7.221 6.642 1.00 88.50 82 PRO A CA 1
ATOM 682 C C . PRO A 1 82 ? -18.532 5.947 6.382 1.00 88.50 82 PRO A C 1
ATOM 684 O O . PRO A 1 82 ? -18.732 5.151 7.295 1.00 88.50 82 PRO A O 1
ATOM 687 N N . SER A 1 83 ? -19.008 5.744 5.150 1.00 90.69 83 SER A N 1
ATOM 688 C CA . SER A 1 83 ? -19.759 4.559 4.723 1.00 90.69 83 SER A CA 1
ATOM 689 C C . SER A 1 83 ? -18.881 3.368 4.327 1.00 90.69 83 SER A C 1
ATOM 691 O O . SER A 1 83 ? -19.419 2.317 3.974 1.00 90.69 83 SER A O 1
ATOM 693 N N . LEU A 1 84 ? -17.548 3.502 4.360 1.00 88.50 84 LEU A N 1
ATOM 694 C CA . LEU A 1 84 ? -16.655 2.383 4.073 1.00 88.50 84 LEU A CA 1
ATOM 695 C C . LEU A 1 84 ? -16.847 1.255 5.098 1.00 88.50 84 LEU A C 1
ATOM 697 O O . LEU A 1 84 ? -16.797 1.514 6.303 1.00 8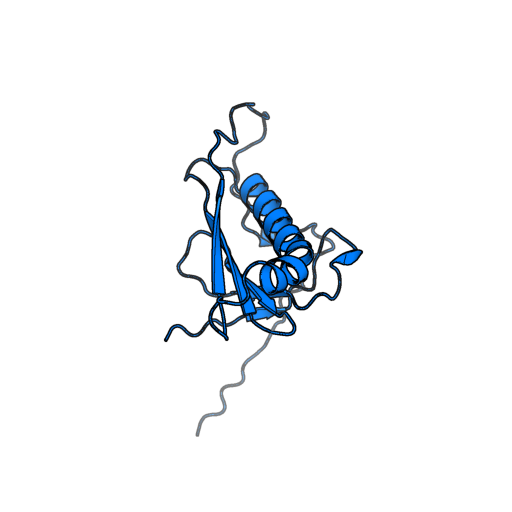8.50 84 LEU A O 1
ATOM 701 N N . PRO A 1 85 ? -16.992 -0.001 4.641 1.00 87.12 85 PRO A N 1
ATOM 702 C CA . PRO A 1 85 ? -17.327 -1.125 5.506 1.00 87.12 85 PRO A CA 1
ATOM 703 C C . PRO A 1 85 ? -16.226 -1.385 6.526 1.00 87.12 85 PRO A C 1
ATOM 705 O O . PRO A 1 85 ? -15.050 -1.393 6.168 1.00 87.12 85 PRO A O 1
ATOM 708 N N . ASP A 1 86 ? -16.604 -1.645 7.773 1.00 82.56 86 ASP A N 1
ATOM 709 C CA . ASP A 1 86 ? -15.646 -2.041 8.801 1.00 82.56 86 ASP A CA 1
ATOM 710 C C . ASP A 1 86 ? -14.885 -3.310 8.386 1.00 82.56 86 ASP A C 1
ATOM 712 O O . ASP A 1 86 ? -15.434 -4.231 7.774 1.00 82.56 86 ASP A O 1
ATOM 716 N N . GLY A 1 87 ? -13.598 -3.358 8.730 1.00 84.69 87 GLY A N 1
ATOM 717 C CA . GLY A 1 87 ? -12.707 -4.457 8.367 1.00 84.69 87 GLY A CA 1
ATOM 718 C C . GLY A 1 87 ? -11.820 -4.179 7.146 1.00 84.69 87 GLY A C 1
ATOM 719 O O . GLY A 1 87 ? -11.728 -3.043 6.679 1.00 84.69 87 GLY A O 1
ATOM 720 N N . PRO A 1 88 ? -11.078 -5.196 6.667 1.00 89.25 88 PRO A N 1
ATOM 721 C CA . PRO A 1 88 ? -9.996 -4.981 5.715 1.00 89.25 88 PRO A CA 1
ATOM 722 C C . PRO A 1 88 ? -10.477 -4.521 4.336 1.00 89.25 88 PRO A C 1
ATOM 724 O O . PRO A 1 88 ? -11.368 -5.132 3.746 1.00 89.25 88 PRO A O 1
ATOM 727 N N . ILE A 1 89 ? -9.814 -3.506 3.780 1.00 92.00 89 ILE A N 1
ATOM 728 C CA . ILE A 1 89 ? -10.097 -2.967 2.444 1.00 92.00 89 ILE A CA 1
ATOM 729 C C . ILE A 1 89 ? -8.893 -3.193 1.540 1.00 92.00 89 ILE A C 1
ATOM 731 O O . ILE A 1 89 ? -7.762 -2.946 1.944 1.00 92.00 89 ILE A O 1
ATOM 735 N N . LEU A 1 90 ? -9.136 -3.637 0.304 1.00 90.94 90 LEU A N 1
ATOM 736 C CA . LEU A 1 90 ? -8.112 -3.702 -0.736 1.00 90.94 90 LEU A CA 1
ATOM 737 C C . LEU A 1 90 ? -8.156 -2.453 -1.614 1.00 90.94 90 LEU A C 1
ATOM 739 O O . LEU A 1 90 ? -9.057 -2.294 -2.435 1.00 90.94 90 LEU A O 1
ATOM 743 N N . TRP A 1 91 ? -7.128 -1.621 -1.501 1.00 91.31 91 TRP A N 1
ATOM 744 C CA . TRP A 1 91 ? -6.824 -0.571 -2.454 1.00 91.31 91 TRP A CA 1
ATOM 745 C C . TRP A 1 91 ? -5.878 -1.094 -3.539 1.00 91.31 91 TRP A C 1
ATOM 747 O O . TRP A 1 91 ? -4.700 -1.385 -3.315 1.00 91.31 91 TRP A O 1
ATOM 757 N N . ARG A 1 92 ? -6.416 -1.219 -4.749 1.00 91.06 92 ARG A N 1
ATOM 758 C CA . ARG A 1 92 ? -5.662 -1.600 -5.941 1.00 91.06 92 ARG A CA 1
ATOM 759 C C . ARG A 1 92 ? -5.337 -0.357 -6.756 1.00 91.06 92 ARG A C 1
ATOM 761 O O . ARG A 1 92 ? -6.247 0.357 -7.173 1.00 91.06 92 ARG A O 1
ATOM 768 N N . ALA A 1 93 ? -4.053 -0.117 -6.994 1.00 88.94 93 ALA A N 1
ATOM 769 C CA . ALA A 1 93 ? -3.583 1.018 -7.776 1.00 88.94 93 ALA A CA 1
ATOM 770 C C . ALA A 1 93 ? -2.903 0.531 -9.057 1.00 88.94 93 ALA A C 1
ATOM 772 O O . ALA A 1 93 ? -1.898 -0.179 -9.005 1.00 88.94 93 ALA A O 1
ATOM 773 N N . THR A 1 94 ? -3.433 0.947 -10.206 1.00 86.75 94 THR A N 1
ATOM 774 C CA . THR A 1 94 ? -2.860 0.643 -11.519 1.00 86.75 94 THR A CA 1
ATOM 775 C C . THR A 1 94 ? -2.187 1.886 -12.082 1.00 86.75 94 THR A C 1
ATOM 777 O O . THR A 1 94 ? -2.845 2.900 -12.317 1.00 86.75 94 THR A O 1
ATOM 780 N N . PHE A 1 95 ? -0.885 1.811 -12.348 1.00 78.56 95 PHE A N 1
ATOM 781 C CA . PHE A 1 95 ? -0.162 2.908 -12.993 1.00 78.56 95 PHE A CA 1
ATOM 782 C C . PHE A 1 95 ? -0.098 2.662 -14.499 1.00 78.56 95 PHE A C 1
ATOM 784 O O . PHE A 1 95 ? 0.491 1.683 -14.955 1.00 78.56 95 PHE A O 1
ATOM 791 N N . LYS A 1 96 ? -0.712 3.562 -15.274 1.00 71.69 96 LYS A N 1
ATOM 792 C CA . LYS A 1 96 ? -0.699 3.522 -16.740 1.00 71.69 96 LYS A CA 1
ATOM 793 C C . LYS A 1 96 ? 0.364 4.488 -17.260 1.00 71.69 96 LYS A C 1
ATOM 795 O O . LYS A 1 96 ? 0.244 5.693 -17.070 1.00 71.69 96 LYS A O 1
ATOM 800 N N . GLY A 1 97 ? 1.401 3.953 -17.894 1.00 62.44 97 GLY A N 1
ATOM 801 C CA . GLY A 1 97 ? 2.448 4.723 -18.559 1.00 62.44 97 GLY A CA 1
ATOM 802 C C . GLY A 1 97 ? 3.562 3.813 -19.067 1.00 62.44 97 GLY A C 1
ATOM 803 O O . GLY A 1 97 ? 3.873 2.808 -18.426 1.00 62.44 97 GLY A O 1
ATOM 804 N N . GLU A 1 98 ? 4.163 4.165 -20.204 1.00 56.12 98 GLU A N 1
ATOM 805 C CA . GLU A 1 98 ? 5.338 3.490 -20.772 1.00 56.12 98 GLU A CA 1
ATOM 806 C C . GLU A 1 98 ? 6.575 3.816 -19.918 1.00 56.12 98 GLU A C 1
ATOM 808 O O . GLU A 1 98 ? 7.423 4.648 -20.236 1.00 56.12 98 GLU A O 1
ATOM 813 N N . LEU A 1 99 ? 6.640 3.202 -18.737 1.00 52.62 99 LEU A N 1
ATOM 814 C CA . LEU A 1 99 ? 7.756 3.318 -17.803 1.00 52.62 99 LEU A CA 1
ATOM 815 C C . LEU A 1 99 ? 8.941 2.502 -18.342 1.00 52.62 99 LEU A C 1
ATOM 817 O O . LEU A 1 99 ? 9.191 1.383 -17.895 1.00 52.62 99 LEU A O 1
ATOM 821 N N . GLY A 1 100 ? 9.641 3.059 -19.335 1.00 48.12 100 GLY A N 1
ATOM 822 C CA . GLY A 1 100 ? 10.761 2.395 -20.011 1.00 48.12 100 GLY A CA 1
ATOM 823 C C . GLY A 1 100 ? 11.353 3.103 -21.238 1.00 48.12 100 GLY A C 1
ATOM 824 O O . GLY A 1 100 ? 12.439 2.719 -21.662 1.00 48.12 100 GLY A O 1
ATOM 825 N N . ASP A 1 101 ? 10.731 4.159 -21.771 1.00 39.84 101 ASP A N 1
ATOM 826 C CA . ASP A 1 101 ? 11.111 4.724 -23.084 1.00 39.84 101 ASP A CA 1
ATOM 827 C C . ASP A 1 101 ? 12.365 5.611 -23.119 1.00 39.84 101 ASP A C 1
ATOM 829 O O . ASP A 1 101 ? 12.738 6.163 -24.154 1.00 39.84 101 ASP A O 1
ATOM 833 N N . LYS A 1 102 ? 13.102 5.696 -22.012 1.00 43.12 102 LYS A N 1
ATOM 834 C CA . LYS A 1 102 ? 14.502 6.118 -22.065 1.00 43.12 102 LYS A CA 1
ATOM 835 C C . LYS A 1 102 ? 15.355 4.894 -21.796 1.00 43.12 102 LYS A C 1
ATOM 837 O O . LYS A 1 102 ? 15.489 4.481 -20.648 1.00 43.12 102 LYS A O 1
ATOM 842 N N . LEU A 1 103 ? 15.912 4.337 -22.873 1.00 40.91 103 LEU A N 1
ATOM 843 C CA . LEU A 1 103 ? 17.037 3.403 -22.879 1.00 40.91 103 LEU A CA 1
ATOM 844 C C . LEU A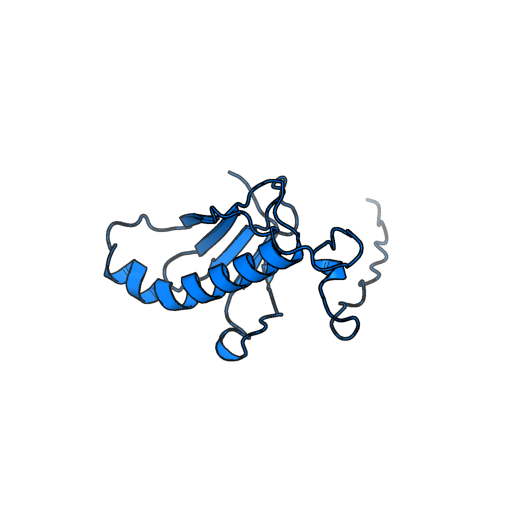 1 103 ? 18.151 3.929 -21.956 1.00 40.91 103 LEU A C 1
ATOM 846 O O . LEU A 1 103 ? 19.070 4.615 -22.391 1.00 40.91 103 LEU A O 1
ATOM 850 N N . GLY A 1 104 ? 18.068 3.620 -20.665 1.00 41.75 104 GLY A N 1
ATOM 851 C CA . GLY A 1 104 ? 19.242 3.552 -19.815 1.00 41.75 104 GLY A CA 1
ATOM 852 C C . GLY A 1 104 ? 20.026 2.343 -20.296 1.00 41.75 104 GLY A C 1
ATOM 853 O O . GLY A 1 104 ? 19.514 1.227 -20.270 1.00 41.75 104 GLY A O 1
ATOM 854 N N . SER A 1 105 ? 21.227 2.573 -20.806 1.00 43.81 105 SER A N 1
ATOM 855 C CA . SER A 1 105 ? 22.162 1.575 -21.326 1.00 43.81 105 SER A CA 1
ATOM 856 C C . SER A 1 105 ? 22.718 0.663 -20.218 1.00 43.81 105 SER A C 1
ATOM 858 O O . SER A 1 105 ? 23.923 0.644 -19.978 1.00 43.81 105 SER A O 1
ATOM 860 N N . GLY A 1 106 ? 21.852 -0.047 -19.497 1.00 44.31 106 GLY A N 1
ATOM 861 C CA . GLY A 1 106 ? 22.212 -1.000 -18.451 1.00 44.31 106 GLY A CA 1
ATOM 862 C C . GLY A 1 106 ? 21.556 -2.350 -18.715 1.00 44.31 106 GLY A C 1
ATOM 863 O O . GLY A 1 106 ? 20.408 -2.410 -19.160 1.00 44.31 106 GLY A O 1
ATOM 864 N N . GLU A 1 107 ? 22.306 -3.429 -18.496 1.00 42.81 107 GLU A N 1
ATOM 865 C CA . GLU A 1 107 ? 21.850 -4.800 -18.712 1.00 42.81 107 GLU A CA 1
ATOM 866 C C . GLU A 1 107 ? 20.545 -5.102 -17.965 1.00 42.81 107 GLU A C 1
ATOM 868 O O . GLU A 1 107 ? 20.327 -4.716 -16.815 1.00 42.81 107 GLU A O 1
ATOM 873 N N . ARG A 1 108 ? 19.651 -5.794 -18.672 1.00 46.03 108 ARG A N 1
ATOM 874 C CA . ARG A 1 108 ? 18.324 -6.186 -18.207 1.00 46.03 108 ARG A CA 1
ATOM 875 C C . ARG A 1 108 ? 18.439 -7.389 -17.274 1.00 46.03 108 ARG A C 1
ATOM 877 O O . ARG A 1 108 ? 18.232 -8.516 -17.708 1.00 46.03 108 ARG A O 1
ATOM 884 N N . GLU A 1 109 ? 18.696 -7.156 -15.996 1.00 43.72 109 GLU A N 1
ATOM 885 C CA . GLU A 1 109 ? 18.331 -8.126 -14.965 1.00 43.72 109 GLU A CA 1
ATOM 886 C C . GLU A 1 109 ? 17.075 -7.646 -14.239 1.00 43.72 109 GLU A C 1
ATOM 888 O O . GLU A 1 109 ? 17.032 -6.565 -13.649 1.00 43.72 109 GLU A O 1
ATOM 893 N N . PHE A 1 110 ? 16.023 -8.464 -14.289 1.00 42.62 110 PHE A N 1
ATOM 894 C CA . PHE A 1 110 ? 14.936 -8.360 -13.328 1.00 42.62 110 PHE A CA 1
ATOM 895 C C . PHE A 1 110 ? 15.529 -8.648 -11.949 1.00 42.62 110 PHE A C 1
ATOM 897 O O . PHE A 1 110 ? 15.946 -9.768 -11.660 1.00 42.62 110 PHE A O 1
ATOM 904 N N . LEU A 1 111 ? 15.621 -7.616 -11.118 1.00 42.16 111 LEU A N 1
ATOM 905 C CA . LEU A 1 111 ? 16.025 -7.775 -9.733 1.00 42.16 111 LEU A CA 1
ATOM 906 C C . LEU A 1 111 ? 14.771 -8.093 -8.924 1.00 42.16 111 LEU A C 1
ATOM 908 O O . LEU A 1 111 ? 13.872 -7.257 -8.804 1.00 42.16 111 LEU A O 1
ATOM 912 N N . ASP A 1 112 ? 14.714 -9.307 -8.384 1.00 48.19 112 ASP A N 1
ATOM 913 C CA . ASP A 1 112 ? 13.766 -9.651 -7.329 1.00 48.19 112 ASP A CA 1
ATOM 914 C C . ASP A 1 112 ? 13.940 -8.676 -6.155 1.00 48.19 112 ASP A C 1
ATOM 916 O O . ASP A 1 112 ? 15.025 -8.126 -5.953 1.00 48.19 112 ASP A O 1
ATOM 920 N N . LEU A 1 113 ? 12.886 -8.466 -5.360 1.00 43.31 113 LEU A N 1
ATOM 921 C CA . LEU A 1 113 ? 12.874 -7.516 -4.236 1.00 43.31 113 LEU A CA 1
ATOM 922 C C . LEU A 1 113 ? 14.114 -7.653 -3.327 1.00 43.31 113 LEU A C 1
ATOM 924 O O . LEU A 1 113 ? 14.664 -6.657 -2.860 1.00 43.31 113 LEU A O 1
ATOM 928 N N . GLU A 1 114 ? 14.584 -8.884 -3.119 1.00 50.62 114 GLU A N 1
ATOM 929 C CA . GLU A 1 114 ? 15.784 -9.186 -2.331 1.00 50.62 114 GLU A CA 1
ATOM 930 C C . GLU A 1 114 ? 17.085 -8.674 -2.971 1.00 50.62 114 GLU A C 1
ATOM 932 O O . GLU A 1 114 ? 17.999 -8.282 -2.253 1.00 50.62 114 GLU A O 1
ATOM 937 N N . ARG A 1 115 ? 17.167 -8.625 -4.308 1.00 46.94 115 ARG A N 1
ATOM 938 C CA . ARG A 1 115 ? 18.330 -8.128 -5.063 1.00 46.94 115 ARG A CA 1
ATOM 939 C C . ARG A 1 115 ? 18.349 -6.599 -5.203 1.00 46.94 115 ARG A C 1
ATOM 941 O O . ARG A 1 115 ? 19.388 -6.044 -5.542 1.00 46.94 115 ARG A O 1
ATOM 948 N N . THR A 1 116 ? 17.227 -5.915 -4.952 1.00 48.81 116 THR A N 1
ATOM 949 C CA . THR A 1 116 ? 17.158 -4.437 -4.917 1.00 48.81 116 THR A CA 1
ATOM 950 C C . THR A 1 116 ? 17.530 -3.823 -3.565 1.00 48.81 116 THR A C 1
ATOM 952 O O . THR A 1 116 ? 17.645 -2.602 -3.461 1.00 48.81 116 THR A O 1
ATOM 955 N N . LEU A 1 117 ? 17.719 -4.640 -2.526 1.00 48.88 117 LEU A N 1
ATOM 956 C CA . LEU A 1 117 ? 18.196 -4.170 -1.228 1.00 48.88 117 LEU A CA 1
ATOM 957 C C . LEU A 1 117 ? 19.729 -3.992 -1.275 1.00 48.88 117 LEU A C 1
ATOM 959 O O . LEU A 1 117 ? 20.418 -4.890 -1.760 1.00 48.88 117 LEU A O 1
ATOM 963 N N . PRO A 1 118 ? 20.290 -2.877 -0.765 1.00 44.84 118 PRO A N 1
ATOM 964 C CA . PRO A 1 118 ? 21.733 -2.732 -0.575 1.00 44.84 118 PRO A CA 1
ATOM 965 C C . PRO A 1 118 ? 22.299 -3.923 0.205 1.00 44.84 118 PRO A C 1
ATOM 967 O O . PRO A 1 118 ? 21.680 -4.375 1.166 1.00 44.84 118 PRO A O 1
ATOM 970 N N . SER A 1 119 ? 23.481 -4.419 -0.164 1.00 51.28 119 SER A N 1
ATOM 971 C CA . SER A 1 119 ? 24.120 -5.588 0.468 1.00 51.28 119 SER A CA 1
ATOM 972 C C . SER A 1 119 ? 24.346 -5.434 1.979 1.00 51.28 119 SER A C 1
ATOM 974 O O . SER A 1 119 ? 24.406 -6.426 2.695 1.00 51.28 119 SER A O 1
ATOM 976 N N . GLU A 1 120 ? 24.401 -4.199 2.478 1.00 48.00 120 GLU A N 1
ATOM 977 C CA . GLU A 1 120 ? 24.491 -3.860 3.907 1.00 48.00 120 GLU A CA 1
ATOM 978 C C . GLU A 1 120 ? 23.142 -3.971 4.655 1.00 48.00 120 GLU A C 1
ATOM 980 O O . GLU A 1 120 ? 23.104 -3.966 5.882 1.00 48.00 120 GLU A O 1
ATOM 985 N N . LEU A 1 121 ? 22.033 -4.104 3.918 1.00 46.03 121 LEU A N 1
ATOM 986 C CA . LEU A 1 121 ? 20.659 -4.298 4.402 1.00 46.03 121 LEU A CA 1
ATOM 987 C C . LEU A 1 121 ? 20.108 -5.696 4.062 1.00 46.03 121 LEU A C 1
ATOM 989 O O . LEU A 1 121 ? 18.943 -5.993 4.346 1.00 46.03 121 LEU A O 1
ATOM 993 N N . ALA A 1 122 ? 20.927 -6.566 3.460 1.00 45.41 122 ALA A N 1
ATOM 994 C CA . ALA A 1 122 ? 20.572 -7.954 3.207 1.00 45.41 122 ALA A CA 1
ATOM 995 C C . ALA A 1 122 ? 20.420 -8.688 4.548 1.00 45.41 122 ALA A C 1
ATOM 997 O O . ALA A 1 122 ? 21.376 -8.860 5.304 1.00 45.41 122 ALA A O 1
ATOM 998 N N . ILE A 1 123 ? 19.193 -9.107 4.857 1.00 48.47 123 ILE A N 1
ATOM 999 C CA . ILE A 1 123 ? 18.883 -9.832 6.090 1.00 48.47 123 ILE A CA 1
ATOM 1000 C C . ILE A 1 123 ? 19.664 -11.157 6.056 1.00 48.47 123 ILE A C 1
ATOM 1002 O O . ILE A 1 123 ? 19.462 -11.935 5.117 1.00 48.47 123 ILE A O 1
ATOM 1006 N N . PRO A 1 124 ? 20.532 -11.457 7.042 1.00 42.34 124 PRO A N 1
ATOM 1007 C CA . PRO A 1 124 ? 21.185 -12.756 7.099 1.00 42.34 124 PRO A CA 1
ATOM 1008 C C . PRO A 1 124 ? 20.104 -13.834 7.156 1.00 42.34 124 PRO A C 1
ATOM 1010 O O . PRO A 1 124 ? 19.222 -13.790 8.016 1.00 42.34 124 PRO A O 1
ATOM 1013 N N . LYS A 1 125 ? 20.146 -14.785 6.214 1.00 43.56 125 LYS A N 1
ATOM 1014 C CA . LYS A 1 125 ? 19.237 -15.936 6.205 1.00 43.56 125 LYS A CA 1
ATOM 1015 C C . LYS A 1 125 ? 19.371 -16.644 7.553 1.00 43.56 125 LYS A C 1
ATOM 1017 O O . LYS A 1 125 ? 20.462 -17.138 7.844 1.00 43.56 125 LYS A O 1
ATOM 1022 N N . PRO A 1 126 ? 18.319 -16.712 8.382 1.00 37.38 126 PRO A N 1
ATOM 1023 C CA . PRO A 1 126 ? 18.422 -17.473 9.606 1.00 37.38 126 PRO A CA 1
ATOM 1024 C C . PRO A 1 126 ? 18.446 -18.960 9.241 1.00 37.38 126 PRO A C 1
ATOM 1026 O O . PRO A 1 126 ? 17.516 -19.493 8.634 1.00 37.38 126 PRO A O 1
ATOM 1029 N N . SER A 1 127 ? 19.545 -19.623 9.578 1.00 35.00 127 SER A N 1
ATOM 1030 C CA . SER A 1 127 ? 19.686 -21.071 9.520 1.00 35.00 127 SER A CA 1
ATOM 1031 C C . SER A 1 127 ? 18.908 -21.678 10.684 1.00 35.00 127 SER A C 1
ATOM 1033 O O . SER A 1 127 ? 19.352 -21.644 11.829 1.00 35.00 127 SER A O 1
ATOM 1035 N N . PHE A 1 128 ? 17.735 -22.239 10.397 1.00 35.53 128 PHE A N 1
ATOM 1036 C CA . PHE A 1 128 ? 17.011 -23.071 11.352 1.00 35.53 128 PHE A CA 1
ATOM 1037 C C . PHE A 1 128 ? 17.154 -24.539 10.956 1.00 35.53 128 PHE A C 1
ATOM 1039 O O . PHE A 1 128 ? 16.614 -24.981 9.944 1.00 35.53 128 PHE A O 1
ATOM 1046 N N . THR A 1 129 ? 17.877 -25.298 11.778 1.00 31.92 129 THR A N 1
ATOM 1047 C CA . THR A 1 129 ? 17.836 -26.761 11.767 1.00 31.92 129 THR A CA 1
ATOM 1048 C C . THR A 1 129 ? 16.570 -27.190 12.496 1.00 31.92 129 THR A C 1
ATOM 1050 O O . THR A 1 129 ? 16.476 -27.049 13.714 1.00 31.92 129 THR A O 1
ATOM 1053 N N . VAL A 1 130 ? 15.582 -27.700 11.763 1.00 33.50 130 VAL A N 1
ATOM 1054 C CA . VAL A 1 130 ? 14.413 -28.345 12.371 1.00 33.50 130 VAL A CA 1
ATOM 1055 C C . VAL A 1 130 ? 14.800 -29.783 12.703 1.00 33.50 130 VAL A C 1
ATOM 1057 O O . VAL A 1 130 ? 14.926 -30.619 11.811 1.00 33.50 130 VAL A O 1
ATOM 1060 N N . ALA A 1 131 ? 15.011 -30.069 13.988 1.00 34.38 131 ALA A N 1
ATOM 1061 C CA . ALA A 1 131 ? 15.056 -31.439 14.478 1.00 34.38 131 ALA A CA 1
ATOM 1062 C C . ALA A 1 131 ? 13.637 -32.021 14.397 1.00 34.38 131 ALA A C 1
ATOM 1064 O O . ALA A 1 131 ? 12.718 -31.527 15.051 1.00 34.38 131 ALA A O 1
ATOM 1065 N N . GLN A 1 132 ? 13.449 -33.046 13.567 1.00 34.97 132 GLN A N 1
ATOM 1066 C CA . GLN A 1 132 ? 12.235 -33.853 13.596 1.00 34.97 132 GLN A CA 1
ATOM 1067 C C . GLN A 1 132 ? 12.274 -34.733 14.847 1.00 34.97 132 GLN A C 1
ATOM 1069 O O . GLN A 1 132 ? 13.049 -35.684 14.912 1.00 34.97 132 GLN A O 1
ATOM 1074 N N . SER A 1 133 ? 11.440 -34.414 15.835 1.00 33.06 133 SER A N 1
ATOM 1075 C CA . SER A 1 133 ? 11.079 -35.360 16.890 1.0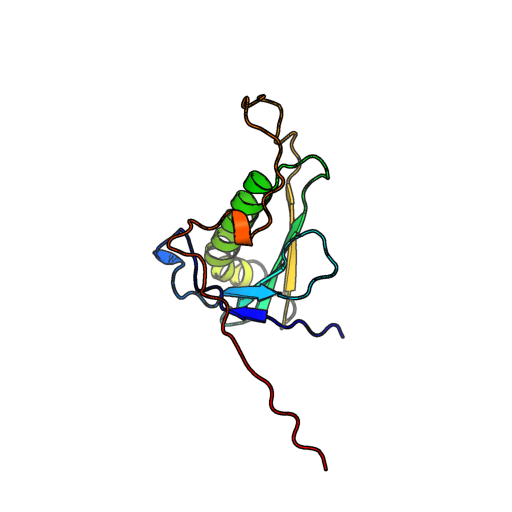0 33.06 133 SER A CA 1
ATOM 1076 C C . SER A 1 133 ? 9.797 -36.064 16.469 1.00 33.06 133 SER A C 1
ATOM 1078 O O . SER A 1 133 ? 8.732 -35.450 16.422 1.00 33.06 133 SER A O 1
ATOM 1080 N N . SER A 1 134 ? 9.928 -37.340 16.122 1.00 38.09 134 SER A N 1
ATOM 1081 C CA . SER A 1 134 ? 8.813 -38.242 15.846 1.00 38.09 134 SER A CA 1
ATOM 1082 C C . SER A 1 134 ? 8.063 -38.570 17.141 1.00 38.09 134 SER A C 1
ATOM 1084 O O . SER A 1 134 ? 8.695 -38.880 18.152 1.00 38.09 134 SER A O 1
ATOM 1086 N N . ILE A 1 135 ? 6.730 -38.537 17.084 1.00 37.22 135 ILE A N 1
ATOM 1087 C CA . ILE A 1 135 ? 5.850 -39.360 17.926 1.00 37.22 135 ILE A CA 1
ATOM 1088 C C . ILE A 1 135 ? 5.263 -40.423 17.004 1.00 37.22 135 ILE A C 1
ATOM 1090 O O . ILE A 1 135 ? 4.845 -40.033 15.888 1.00 37.22 135 ILE A O 1
#

Foldseek 3Di:
DDDFDWDADCDAPDPVCRPFRKIWGPDDPDPWTWIWGDDPFEIEIETEDEDPQAAQVVSVVVVSVRVVVCVVCVVVCCVVCVVPDTYYDYDYDYDDDPNDPDPPVDDDDRQDPQNPDDPVPRDPDDDDDDDDDDD

Secondary structure (DSSP, 8-state):
-----EEE----SSGGGTTS-EEEES--SSSS-EEEEE-SS-EEEEEEE--TTS-HHHHHHHHHHHHHHHHHHHHHHHHH-TTSPSS-EEEEEE--S-TT-S---S------TTTTS-GGG-PPPP---------

Organism: NCBI:txid2721161

pLDDT: mean 70.27, std 19.2, range [31.92, 93.75]

Sequence (135 aa):
MAVFVVRRDGQSIFEEDRGRPFYVAKDTDSRWPKAVYESARRGWWIQLETTDTTAGQWAYQRSQMLRTWICLSDPELDAEFPSLPDGPILWRATFKGELGDKLGSGEREFLDLERTLPSELAIPKPSFTVAQSSI